Protein AF-A0A956JWV1-F1 (afdb_monomer_lite)

Structure (mmCIF, N/CA/C/O backbone):
data_AF-A0A956JWV1-F1
#
_entry.id   AF-A0A956JWV1-F1
#
loop_
_atom_site.group_PDB
_atom_site.id
_atom_site.type_symbol
_atom_site.label_atom_id
_atom_site.label_alt_id
_atom_site.label_comp_id
_atom_site.label_asym_id
_atom_site.label_entity_id
_atom_site.label_seq_id
_atom_site.pdbx_PDB_ins_code
_atom_site.Cartn_x
_atom_site.Cartn_y
_atom_site.Cartn_z
_atom_site.occupancy
_atom_site.B_iso_or_equiv
_atom_site.auth_seq_id
_atom_site.auth_comp_id
_atom_site.auth_asym_id
_atom_site.auth_atom_id
_atom_site.pdbx_PDB_model_num
ATOM 1 N N . MET A 1 1 ? -23.017 -71.460 6.692 1.00 49.50 1 MET A N 1
ATOM 2 C CA . MET A 1 1 ? -22.064 -71.064 5.631 1.00 49.50 1 MET A CA 1
ATOM 3 C C . MET A 1 1 ? -22.611 -69.821 4.950 1.00 49.50 1 MET A C 1
ATOM 5 O O . MET A 1 1 ? -23.823 -69.718 4.833 1.00 49.50 1 MET A O 1
ATOM 9 N N . SER A 1 2 ? -21.701 -68.943 4.527 1.00 47.47 2 SER A N 1
ATOM 10 C CA . SER A 1 2 ? -21.884 -67.681 3.790 1.00 47.47 2 SER A CA 1
ATOM 11 C C . SER A 1 2 ? -22.082 -66.393 4.595 1.00 47.47 2 SER A C 1
ATOM 13 O O . SER A 1 2 ? -23.167 -66.062 5.060 1.00 47.47 2 SER A O 1
ATOM 15 N N . LEU A 1 3 ? -20.947 -65.684 4.675 1.00 46.34 3 LEU A N 1
ATOM 16 C CA . LEU A 1 3 ? -20.761 -64.236 4.757 1.00 46.34 3 LEU A CA 1
ATOM 17 C C . LEU A 1 3 ? -21.728 -63.469 3.843 1.00 46.34 3 LEU A C 1
ATOM 19 O O . LEU A 1 3 ? -21.955 -63.934 2.733 1.00 46.34 3 LEU A O 1
ATOM 23 N N . VAL A 1 4 ? -22.101 -62.244 4.235 1.00 47.75 4 VAL A N 1
ATOM 24 C CA . VAL A 1 4 ? -21.643 -61.005 3.566 1.00 47.75 4 VAL A CA 1
ATOM 25 C C . VAL A 1 4 ? -21.623 -59.880 4.611 1.00 47.75 4 VAL A C 1
ATOM 27 O O . VAL A 1 4 ? -22.661 -59.483 5.128 1.00 47.75 4 VAL A O 1
ATOM 30 N N . VAL A 1 5 ? -20.428 -59.380 4.928 1.00 49.34 5 VAL A N 1
ATOM 31 C CA . VAL A 1 5 ? -20.225 -58.078 5.576 1.00 49.34 5 VAL A CA 1
ATOM 32 C C . VAL A 1 5 ? -20.098 -57.072 4.439 1.00 49.34 5 VAL A C 1
ATOM 34 O O . VAL A 1 5 ? -19.144 -57.149 3.669 1.00 49.34 5 VAL A O 1
ATOM 37 N N . THR A 1 6 ? -21.057 -56.161 4.297 1.00 57.84 6 THR A N 1
ATOM 38 C CA . THR A 1 6 ? -20.933 -55.036 3.364 1.00 57.84 6 THR A CA 1
ATOM 39 C C . THR A 1 6 ? -20.538 -53.805 4.164 1.00 57.84 6 THR A C 1
ATOM 41 O O . THR A 1 6 ? -21.380 -53.107 4.720 1.00 57.84 6 THR A O 1
ATOM 44 N N . SER A 1 7 ? -19.233 -53.568 4.250 1.00 51.59 7 SER A N 1
ATOM 45 C CA . SER A 1 7 ? -18.680 -52.297 4.705 1.00 51.59 7 SER A CA 1
ATOM 46 C C . SER A 1 7 ? -18.981 -51.232 3.650 1.00 51.59 7 SER A C 1
ATOM 48 O O . SER A 1 7 ? -18.435 -51.290 2.549 1.00 51.59 7 SER A O 1
ATOM 50 N N . LEU A 1 8 ? -19.832 -50.255 3.970 1.00 50.28 8 LEU A N 1
ATOM 51 C CA . LEU A 1 8 ? -19.838 -48.990 3.240 1.00 50.28 8 LEU A CA 1
ATOM 52 C C . LEU A 1 8 ? -18.617 -48.189 3.703 1.00 50.28 8 LEU A C 1
ATOM 54 O O . LEU A 1 8 ? -18.596 -47.672 4.819 1.00 50.28 8 LEU A O 1
ATOM 58 N N . LEU A 1 9 ? -17.597 -48.093 2.848 1.00 47.12 9 LEU A N 1
ATOM 59 C CA . LEU A 1 9 ? -16.621 -47.016 2.953 1.00 47.12 9 LEU A CA 1
ATOM 60 C C . LEU A 1 9 ? -17.336 -45.707 2.606 1.00 47.12 9 LEU A C 1
ATOM 62 O O . LEU A 1 9 ? -17.735 -45.498 1.462 1.00 47.12 9 LEU A O 1
ATOM 66 N N . ALA A 1 10 ? -17.483 -44.825 3.591 1.00 48.03 10 ALA A N 1
ATOM 67 C CA . ALA A 1 10 ? -17.684 -43.413 3.323 1.00 48.03 10 ALA A CA 1
ATOM 68 C C . ALA A 1 10 ? -16.367 -42.862 2.760 1.00 48.03 10 ALA A C 1
ATOM 70 O O . ALA A 1 10 ? -15.342 -42.861 3.442 1.00 48.03 10 ALA A O 1
ATOM 71 N N . ALA A 1 11 ? -16.385 -42.438 1.498 1.00 46.47 11 ALA A N 1
ATOM 72 C CA . ALA A 1 11 ? -15.312 -41.647 0.925 1.00 46.47 11 ALA A CA 1
ATOM 73 C C . ALA A 1 11 ? -15.354 -40.261 1.583 1.00 46.47 11 ALA A C 1
ATOM 75 O O . ALA A 1 11 ? -16.223 -39.448 1.275 1.00 46.47 11 ALA A O 1
ATOM 76 N N . ALA A 1 12 ? -14.443 -40.010 2.522 1.00 48.22 12 ALA A N 1
ATOM 77 C CA . ALA A 1 12 ? -14.141 -38.654 2.947 1.00 48.22 12 ALA A CA 1
ATOM 78 C C . ALA A 1 12 ? -13.470 -37.949 1.762 1.00 48.22 12 ALA A C 1
ATOM 80 O O . ALA A 1 12 ? -12.376 -38.328 1.343 1.00 48.22 12 ALA A O 1
ATOM 81 N N . ALA A 1 13 ? -14.160 -36.966 1.188 1.00 47.97 13 ALA A N 1
ATOM 82 C CA . ALA A 1 13 ? -13.550 -36.028 0.266 1.00 47.97 13 ALA A CA 1
ATOM 83 C C . ALA A 1 13 ? -12.486 -35.242 1.043 1.00 47.97 13 ALA A C 1
ATOM 85 O O . ALA A 1 13 ? -12.805 -34.490 1.961 1.00 47.97 13 ALA A O 1
ATOM 86 N N . ALA A 1 14 ? -11.220 -35.462 0.700 1.00 45.56 14 ALA A N 1
ATOM 87 C CA . ALA A 1 14 ? -10.133 -34.595 1.111 1.00 45.56 14 ALA A CA 1
ATOM 88 C C . ALA A 1 14 ? -10.265 -33.284 0.322 1.00 45.56 14 ALA A C 1
ATOM 90 O O . ALA A 1 14 ? -9.860 -33.214 -0.837 1.00 45.56 14 ALA A O 1
ATOM 91 N N . ALA A 1 15 ? -10.880 -32.270 0.931 1.00 51.50 15 ALA A N 1
ATOM 92 C CA . ALA A 1 15 ? -10.624 -30.892 0.538 1.00 51.50 15 ALA A CA 1
ATOM 93 C C . ALA A 1 15 ? -9.214 -30.538 1.034 1.00 51.50 15 ALA A C 1
ATOM 95 O O . ALA A 1 15 ? -8.855 -30.877 2.164 1.00 51.50 15 ALA A O 1
ATOM 96 N N . GLY A 1 16 ? -8.406 -29.969 0.136 1.00 40.12 16 GLY A N 1
ATOM 97 C CA . GLY A 1 16 ? -7.006 -29.621 0.359 1.00 40.12 16 GLY A CA 1
ATOM 98 C C . GLY A 1 16 ? -6.809 -28.854 1.661 1.00 40.12 16 GLY A C 1
ATOM 99 O O . GLY A 1 16 ? -7.633 -28.026 2.036 1.00 40.12 16 GLY A O 1
ATOM 100 N N . GLY A 1 17 ? -5.739 -29.195 2.375 1.00 36.56 17 GLY A N 1
ATOM 101 C CA . GLY A 1 17 ? -5.436 -28.593 3.662 1.00 36.56 17 GLY A CA 1
ATOM 102 C C . GLY A 1 17 ? -5.229 -27.089 3.533 1.00 36.56 17 GLY A C 1
ATOM 103 O O . GLY A 1 17 ? -4.257 -26.668 2.913 1.00 36.56 17 GLY A O 1
ATOM 104 N N . CYS A 1 18 ? -6.105 -26.312 4.172 1.00 43.44 18 CYS A N 1
ATOM 105 C CA . CYS A 1 18 ? -5.742 -25.006 4.711 1.00 43.44 18 CYS A CA 1
ATOM 106 C C . CYS A 1 18 ? -4.505 -25.201 5.590 1.00 43.44 18 CYS A C 1
ATOM 108 O O . CYS A 1 18 ? -4.504 -26.059 6.485 1.00 43.44 18 CYS A O 1
ATOM 110 N N . GLY A 1 19 ? -3.451 -24.430 5.329 1.00 42.69 19 GLY A N 1
ATOM 111 C CA . GLY A 1 19 ? -2.386 -24.258 6.302 1.00 42.69 19 GLY A CA 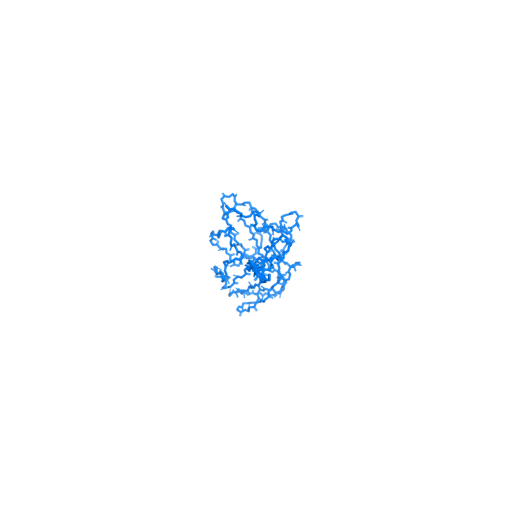1
ATOM 112 C C . GLY A 1 19 ? -3.020 -23.822 7.619 1.00 42.69 19 GLY A C 1
ATOM 113 O O . GLY A 1 19 ? -3.893 -22.971 7.647 1.00 42.69 19 GLY A O 1
ATOM 114 N N . THR A 1 20 ? -2.639 -24.439 8.730 1.00 47.28 20 THR A N 1
ATOM 115 C CA . THR A 1 20 ? -3.180 -24.103 10.058 1.00 47.28 20 THR A CA 1
ATOM 116 C C . THR A 1 20 ? -2.548 -22.827 10.633 1.00 47.28 20 THR A C 1
ATOM 118 O O . THR A 1 20 ? -2.445 -22.688 11.853 1.00 47.28 20 THR A O 1
ATOM 121 N N . GLY A 1 21 ? -2.018 -21.962 9.766 1.00 54.41 21 GLY A N 1
ATOM 122 C CA . GLY A 1 21 ? -1.561 -20.627 10.119 1.00 54.41 21 GLY A CA 1
ATOM 123 C C . GLY A 1 21 ? -2.749 -19.671 10.048 1.00 54.41 21 GLY A C 1
ATOM 124 O O . GLY A 1 21 ? -3.681 -19.940 9.301 1.00 54.41 21 GLY A O 1
ATOM 125 N N . PRO A 1 22 ? -2.775 -18.616 10.866 1.00 61.28 22 PRO A N 1
ATOM 126 C CA . PRO A 1 22 ? -3.772 -17.575 10.692 1.00 61.28 22 PRO A CA 1
ATOM 127 C C . PRO A 1 22 ? -3.473 -16.832 9.382 1.00 61.28 22 PRO A C 1
ATOM 129 O O . PRO A 1 22 ? -2.311 -16.494 9.151 1.00 61.28 22 PRO A O 1
ATOM 132 N N . ASP A 1 23 ? -4.502 -16.623 8.564 1.00 74.81 23 ASP A N 1
ATOM 133 C CA . ASP A 1 23 ? -4.435 -15.962 7.259 1.00 74.81 23 ASP A CA 1
ATOM 134 C C . ASP A 1 23 ? -3.754 -14.586 7.380 1.00 74.81 23 ASP A C 1
ATOM 136 O O . ASP A 1 23 ? -3.940 -13.871 8.372 1.00 74.81 23 ASP A O 1
ATOM 140 N N . ARG A 1 24 ? -2.905 -14.202 6.423 1.00 82.31 24 ARG A N 1
ATOM 141 C CA . ARG A 1 24 ? -2.167 -12.923 6.471 1.00 82.31 24 ARG A CA 1
ATOM 142 C C . ARG A 1 24 ? -2.239 -12.160 5.161 1.00 82.31 24 ARG A C 1
ATOM 144 O O . ARG A 1 24 ? -2.015 -12.738 4.105 1.00 82.31 24 ARG A O 1
ATOM 151 N N . LEU A 1 25 ? -2.485 -10.852 5.260 1.00 90.31 25 LEU A N 1
ATOM 152 C CA . LEU A 1 25 ? -2.513 -9.948 4.114 1.00 90.31 25 LEU A CA 1
ATOM 153 C C . LEU A 1 25 ? -1.094 -9.521 3.707 1.00 90.31 25 LEU A C 1
ATOM 155 O O . LEU A 1 25 ? -0.310 -9.056 4.544 1.00 90.31 25 LEU A O 1
ATOM 159 N N . TRP A 1 26 ? -0.792 -9.618 2.415 1.00 91.62 26 TRP A N 1
ATOM 160 C CA . TRP A 1 26 ? 0.471 -9.160 1.831 1.00 91.62 26 TRP A CA 1
ATOM 161 C C . TRP A 1 26 ? 0.303 -8.552 0.436 1.00 91.62 26 TRP A C 1
ATOM 163 O O . TRP A 1 26 ? -0.718 -8.736 -0.228 1.00 91.62 26 TRP A O 1
ATOM 173 N N . VAL A 1 27 ? 1.333 -7.838 0.002 1.00 93.19 27 VAL A N 1
ATOM 174 C CA . VAL A 1 27 ? 1.522 -7.291 -1.337 1.00 93.19 27 VAL A CA 1
ATOM 175 C C . VAL A 1 27 ? 2.358 -8.286 -2.133 1.00 93.19 27 VAL A C 1
ATOM 177 O O . VAL A 1 27 ? 3.452 -8.662 -1.716 1.00 93.19 27 VAL A O 1
ATOM 180 N N . THR A 1 28 ? 1.838 -8.700 -3.282 1.00 92.88 28 THR A N 1
ATOM 181 C CA . THR A 1 28 ? 2.456 -9.698 -4.170 1.00 92.88 28 THR A CA 1
ATOM 182 C C . THR A 1 28 ? 2.925 -9.114 -5.497 1.00 92.88 28 THR A C 1
ATOM 184 O O . THR A 1 28 ? 3.777 -9.700 -6.161 1.00 92.88 28 THR A O 1
ATOM 187 N N . GLY A 1 29 ? 2.447 -7.924 -5.866 1.00 93.44 29 GLY A N 1
ATOM 188 C CA . GLY A 1 29 ? 3.005 -7.199 -6.996 1.00 93.44 29 GLY A CA 1
ATOM 189 C C . GLY A 1 29 ? 2.554 -5.750 -7.084 1.00 93.44 29 GLY A C 1
ATOM 190 O O . GLY A 1 29 ? 1.461 -5.402 -6.634 1.00 93.44 29 GLY A O 1
ATOM 191 N N . LEU A 1 30 ? 3.405 -4.927 -7.692 1.00 94.56 30 LEU A N 1
ATOM 192 C CA . LEU A 1 30 ? 3.193 -3.496 -7.897 1.00 94.56 30 LEU A CA 1
ATOM 193 C C . LEU A 1 30 ? 3.737 -3.076 -9.270 1.00 94.56 30 LEU A C 1
ATOM 195 O O . LEU A 1 30 ? 4.783 -3.555 -9.708 1.00 94.56 30 LEU A O 1
ATOM 199 N N . GLU A 1 31 ? 3.026 -2.178 -9.940 1.00 94.44 31 GLU A N 1
ATOM 200 C CA . GLU A 1 31 ? 3.508 -1.425 -11.098 1.00 94.44 31 GLU A CA 1
ATOM 201 C C . GLU A 1 31 ? 2.919 -0.016 -11.022 1.00 94.44 31 GLU A C 1
ATOM 203 O O . GLU A 1 31 ? 1.698 0.158 -10.916 1.00 94.44 31 GLU A O 1
ATOM 208 N N . VAL A 1 32 ? 3.797 0.980 -11.082 1.00 92.56 32 VAL A N 1
ATOM 209 C CA . VAL A 1 32 ? 3.451 2.403 -11.115 1.00 92.56 32 VAL A CA 1
ATOM 210 C C . VAL A 1 32 ? 3.849 2.997 -12.465 1.00 92.56 32 VAL A C 1
ATOM 212 O O . VAL A 1 32 ? 4.709 2.452 -13.154 1.00 92.56 32 VAL A O 1
ATOM 215 N N . THR A 1 33 ? 3.224 4.092 -12.884 1.00 92.12 33 THR A N 1
ATOM 216 C CA . THR A 1 33 ? 3.501 4.777 -14.156 1.00 92.12 33 THR A CA 1
ATOM 217 C C . THR A 1 33 ? 3.645 6.279 -13.939 1.00 92.12 33 THR A C 1
ATOM 219 O O . THR A 1 33 ? 3.084 6.824 -13.000 1.00 92.12 33 THR A O 1
ATOM 222 N N . ASN A 1 34 ? 4.341 6.970 -14.842 1.00 88.38 34 ASN A N 1
ATOM 223 C CA . ASN A 1 34 ? 4.591 8.417 -14.788 1.00 88.38 34 ASN A CA 1
ATOM 224 C C . ASN A 1 34 ? 5.352 8.907 -13.543 1.00 88.38 34 ASN A C 1
ATOM 226 O O . ASN A 1 34 ? 5.391 10.116 -13.310 1.00 88.38 34 ASN A O 1
ATOM 230 N N . GLU A 1 35 ? 6.007 8.007 -12.816 1.00 82.94 35 GLU A N 1
ATOM 231 C CA . GLU A 1 35 ? 6.895 8.357 -11.710 1.00 82.94 35 GLU A CA 1
ATOM 232 C C . GLU A 1 35 ? 8.287 8.734 -12.244 1.00 82.94 35 GLU A C 1
ATOM 234 O O . GLU A 1 35 ? 8.855 8.063 -13.116 1.00 82.94 35 GLU A O 1
ATOM 239 N N . ILE A 1 36 ? 8.812 9.875 -11.787 1.00 69.12 36 ILE A N 1
ATOM 240 C CA . ILE A 1 36 ? 10.122 10.405 -12.190 1.00 69.12 36 ILE A CA 1
ATOM 241 C C . ILE A 1 36 ? 11.004 10.458 -10.952 1.00 69.12 36 ILE A C 1
ATOM 243 O O . ILE A 1 36 ? 11.122 11.501 -10.310 1.00 69.12 36 ILE A O 1
ATOM 247 N N . ASP A 1 37 ? 11.663 9.344 -10.670 1.00 66.25 37 ASP A N 1
ATOM 248 C CA . ASP A 1 37 ? 12.591 9.274 -9.554 1.00 66.25 37 ASP A CA 1
ATOM 249 C C . ASP A 1 37 ? 13.957 9.908 -9.916 1.00 66.25 37 ASP A C 1
ATOM 251 O O . ASP A 1 37 ? 14.486 9.792 -11.034 1.00 66.25 37 ASP A O 1
ATOM 255 N N . PHE A 1 38 ? 14.531 10.627 -8.952 1.00 59.59 38 PHE A N 1
ATOM 256 C CA . PHE A 1 38 ? 15.889 11.177 -8.997 1.00 59.59 38 PHE A CA 1
ATOM 257 C C . PHE A 1 38 ? 16.857 10.419 -8.065 1.00 59.59 38 PHE A C 1
ATOM 259 O O . PHE A 1 38 ? 17.983 10.894 -7.852 1.00 59.59 38 PHE A O 1
ATOM 266 N N . GLY A 1 39 ? 16.459 9.266 -7.520 1.00 63.56 39 GLY A N 1
ATOM 267 C CA . GLY A 1 39 ? 17.153 8.575 -6.445 1.00 63.56 39 GLY A CA 1
ATOM 268 C C . GLY A 1 39 ? 16.819 7.087 -6.305 1.00 63.56 39 GLY A C 1
ATOM 269 O O . GLY A 1 39 ? 17.148 6.295 -7.179 1.00 63.56 39 GLY A O 1
ATOM 270 N N . ALA A 1 40 ? 16.437 6.723 -5.090 1.00 61.47 40 ALA A N 1
ATOM 271 C CA . ALA A 1 40 ? 16.178 5.379 -4.592 1.00 61.47 40 ALA A CA 1
ATOM 272 C C . ALA A 1 40 ? 15.239 5.610 -3.409 1.00 61.47 40 ALA A C 1
ATOM 274 O O . ALA A 1 40 ? 15.700 5.703 -2.262 1.00 61.47 40 ALA A O 1
ATOM 275 N N . LEU A 1 41 ? 13.986 5.936 -3.720 1.00 70.75 41 LEU A N 1
ATOM 276 C CA . LEU A 1 41 ? 12.976 6.221 -2.714 1.00 70.75 41 LEU A CA 1
ATOM 277 C C . LEU A 1 41 ? 12.240 4.920 -2.367 1.00 70.75 41 LEU A C 1
ATOM 279 O O . LEU A 1 41 ? 12.230 3.938 -3.118 1.00 70.75 41 LEU A O 1
ATOM 283 N N . ASP A 1 42 ? 11.750 4.856 -1.133 1.00 84.94 42 ASP A N 1
ATOM 284 C CA . ASP A 1 42 ? 11.058 3.677 -0.633 1.00 84.94 42 ASP A CA 1
ATOM 285 C C . ASP A 1 42 ? 9.568 3.856 -0.974 1.00 84.94 42 ASP A C 1
ATOM 287 O O . ASP A 1 42 ? 8.965 4.869 -0.620 1.00 84.94 42 ASP A O 1
ATOM 291 N N . VAL A 1 43 ? 8.967 2.890 -1.677 1.00 92.25 43 VAL A N 1
ATOM 292 C CA . VAL A 1 43 ? 7.513 2.898 -1.871 1.00 92.25 43 VAL A CA 1
ATOM 293 C C . VAL A 1 43 ? 6.853 2.262 -0.664 1.00 92.25 43 VAL A C 1
ATOM 295 O O . VAL A 1 43 ? 7.269 1.206 -0.182 1.00 92.25 43 VAL A O 1
ATOM 298 N N . GLU A 1 44 ? 5.782 2.880 -0.192 1.00 94.62 44 GLU A N 1
ATOM 299 C CA . GLU A 1 44 ? 4.952 2.337 0.867 1.00 94.62 44 GLU A CA 1
ATOM 300 C C . GLU A 1 44 ? 3.487 2.279 0.432 1.00 94.62 44 GLU A C 1
ATOM 302 O O . GLU A 1 44 ? 2.998 3.068 -0.376 1.00 94.62 44 GLU A O 1
ATOM 307 N N . ILE A 1 45 ? 2.769 1.287 0.948 1.00 95.62 45 ILE A N 1
ATOM 308 C CA . ILE A 1 45 ? 1.347 1.078 0.695 1.00 95.62 45 ILE A CA 1
ATOM 309 C C . ILE A 1 45 ? 0.642 1.162 2.035 1.00 95.62 45 ILE A C 1
ATOM 311 O O . ILE A 1 45 ? 0.745 0.244 2.847 1.00 95.62 45 ILE A O 1
ATOM 315 N N . HIS A 1 46 ? -0.079 2.251 2.260 1.00 96.81 46 HIS A N 1
ATOM 316 C CA . HIS A 1 46 ? -0.807 2.531 3.490 1.00 96.81 46 HIS A CA 1
ATOM 317 C C . HIS A 1 46 ? -2.273 2.167 3.331 1.00 96.81 46 HIS A C 1
ATOM 319 O O . HIS A 1 46 ? -2.854 2.315 2.260 1.00 96.81 46 HIS A O 1
ATOM 325 N N . MET A 1 47 ? -2.868 1.697 4.416 1.00 96.88 47 MET A N 1
ATOM 326 C CA . MET A 1 47 ? -4.257 1.286 4.489 1.00 96.88 47 MET A CA 1
ATOM 327 C C . MET A 1 47 ? -4.992 2.141 5.512 1.00 96.88 47 MET A C 1
ATOM 329 O O . MET A 1 47 ? -4.546 2.276 6.656 1.00 96.88 47 MET A O 1
ATOM 333 N N . PHE A 1 48 ? -6.147 2.657 5.112 1.00 97.94 48 PHE A N 1
ATOM 334 C CA . PHE A 1 48 ? -7.022 3.464 5.951 1.00 97.94 48 PHE A CA 1
ATO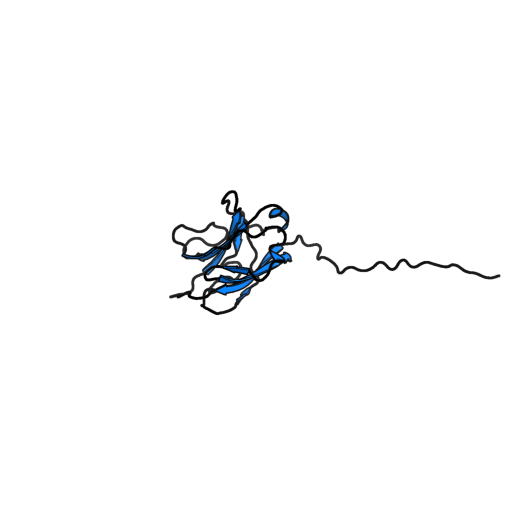M 335 C C . PHE A 1 48 ? -8.440 2.912 5.946 1.00 97.94 48 PHE A C 1
ATOM 337 O O . PHE A 1 48 ? -8.906 2.413 4.927 1.00 97.94 48 PHE A O 1
ATOM 344 N N . ASP A 1 49 ? -9.140 3.028 7.067 1.00 97.75 49 ASP A N 1
ATOM 345 C CA . ASP A 1 49 ? -10.588 2.831 7.128 1.00 97.75 49 ASP A CA 1
ATOM 346 C C . ASP A 1 49 ? -11.281 4.026 6.449 1.00 97.75 49 ASP A C 1
ATOM 348 O O . ASP A 1 49 ? -11.048 5.182 6.815 1.00 97.75 49 ASP A O 1
ATOM 352 N N . VAL A 1 50 ? -12.122 3.757 5.449 1.00 97.75 50 VAL A N 1
ATOM 353 C CA . VAL A 1 50 ? -12.770 4.789 4.617 1.00 97.75 50 VAL A CA 1
ATOM 354 C C . VAL A 1 50 ? -13.733 5.666 5.422 1.00 97.75 50 VAL A C 1
ATOM 356 O O . VAL A 1 50 ? -13.865 6.861 5.147 1.00 97.75 50 VAL A O 1
ATOM 359 N N . ASP A 1 51 ? -14.419 5.093 6.410 1.00 97.06 51 ASP A N 1
ATOM 360 C CA . ASP A 1 51 ? -15.469 5.783 7.161 1.00 97.06 51 ASP A CA 1
ATOM 361 C C . ASP A 1 51 ? -14.892 6.701 8.246 1.00 97.06 51 ASP A C 1
ATOM 363 O O . ASP A 1 51 ? -15.444 7.768 8.543 1.00 97.06 51 ASP A O 1
ATOM 367 N N . THR A 1 52 ? -13.792 6.279 8.864 1.00 97.12 52 THR A N 1
ATOM 368 C CA . THR A 1 52 ? -13.179 6.959 10.013 1.00 97.12 52 THR A CA 1
ATOM 369 C C . THR A 1 52 ? -11.912 7.730 9.655 1.00 97.12 52 THR A C 1
ATOM 371 O O . THR A 1 52 ? -11.548 8.657 10.386 1.00 97.12 52 THR A O 1
ATOM 374 N N . GLY A 1 53 ? -11.246 7.372 8.555 1.00 96.12 53 GLY A N 1
ATOM 375 C CA . GLY A 1 53 ? -9.903 7.840 8.215 1.00 96.12 53 GLY A CA 1
ATOM 376 C C . GLY A 1 53 ? -8.814 7.276 9.135 1.00 96.12 53 GLY A C 1
ATOM 377 O O . GLY A 1 53 ? -7.717 7.832 9.190 1.00 96.12 53 GLY A O 1
ATOM 378 N N . GLU A 1 54 ? -9.109 6.230 9.916 1.00 96.94 54 GLU A N 1
ATOM 379 C CA . GLU A 1 54 ? -8.132 5.602 10.804 1.00 96.94 54 GLU A CA 1
ATOM 380 C C . GLU A 1 54 ? -7.053 4.882 9.992 1.00 96.94 54 GLU A C 1
ATOM 382 O O . GLU A 1 54 ? -7.355 4.100 9.096 1.00 96.94 54 GLU A O 1
ATOM 387 N N . PHE A 1 55 ? -5.785 5.123 10.332 1.00 96.56 55 PHE A N 1
ATOM 388 C CA . PHE A 1 55 ? -4.659 4.387 9.768 1.00 96.56 55 PHE A CA 1
ATOM 389 C C . PHE A 1 55 ? -4.624 2.959 10.324 1.00 96.56 55 PHE A C 1
ATOM 391 O O . PHE A 1 55 ? -4.392 2.750 11.518 1.00 96.56 55 PHE A O 1
ATOM 398 N N . LEU A 1 56 ? -4.832 1.980 9.446 1.00 96.69 56 LEU A N 1
ATOM 399 C CA . LEU A 1 56 ? -4.906 0.558 9.789 1.00 96.69 56 LEU A CA 1
ATOM 400 C C . LEU A 1 56 ? -3.543 -0.135 9.712 1.00 96.69 56 LEU A C 1
ATOM 402 O O . LEU A 1 56 ? -3.319 -1.138 10.396 1.00 96.69 56 LEU A O 1
ATOM 406 N N . GLY A 1 57 ? -2.626 0.402 8.908 1.00 95.94 57 GLY A N 1
ATOM 407 C CA . GLY A 1 57 ? -1.276 -0.122 8.753 1.00 95.94 57 GLY A CA 1
ATOM 408 C C . GLY A 1 57 ? -0.700 0.092 7.360 1.00 95.94 57 GLY A C 1
ATOM 409 O O . GLY A 1 57 ? -1.333 0.710 6.509 1.00 95.94 57 GLY A O 1
ATOM 410 N N . CYS A 1 58 ? 0.496 -0.430 7.116 1.00 96.12 58 CYS A N 1
ATOM 411 C CA . CYS A 1 58 ? 1.176 -0.290 5.829 1.00 96.12 58 CYS A CA 1
ATOM 412 C C . CYS A 1 58 ? 2.062 -1.488 5.486 1.00 96.12 58 CYS A C 1
ATOM 414 O O . CYS A 1 58 ? 2.325 -2.350 6.327 1.00 96.12 58 CYS A O 1
ATOM 416 N N . SER A 1 59 ? 2.539 -1.521 4.249 1.00 95.44 59 SER A N 1
ATOM 417 C CA . SER A 1 59 ? 3.704 -2.292 3.818 1.00 95.44 59 SER A CA 1
ATOM 418 C C . SER A 1 59 ? 4.724 -1.322 3.227 1.00 95.44 59 SER A C 1
ATOM 420 O O . SER A 1 59 ? 4.319 -0.388 2.549 1.00 95.44 59 SER A O 1
ATOM 422 N N . GLY A 1 60 ? 6.018 -1.513 3.478 1.00 93.88 60 GLY A N 1
ATOM 423 C CA . GLY A 1 60 ? 7.045 -0.543 3.077 1.00 93.88 60 GLY A CA 1
ATOM 424 C C . GLY A 1 60 ? 8.429 -1.165 2.931 1.00 93.88 60 GLY A C 1
ATOM 425 O O . GLY A 1 60 ? 8.566 -2.371 2.707 1.00 93.88 60 GLY A O 1
ATOM 426 N N . ALA A 1 61 ? 9.485 -0.372 3.109 1.00 90.06 61 ALA A N 1
ATOM 427 C CA . ALA A 1 61 ? 10.862 -0.785 2.809 1.00 90.06 61 ALA A CA 1
ATOM 428 C C . ALA A 1 61 ? 11.314 -2.081 3.511 1.00 90.06 61 ALA A C 1
ATOM 430 O O . ALA A 1 61 ? 12.011 -2.919 2.931 1.00 90.06 61 ALA A O 1
ATOM 431 N N . SER A 1 62 ? 10.908 -2.271 4.774 1.00 89.31 62 SER A N 1
ATOM 432 C CA . SER A 1 62 ? 11.246 -3.475 5.557 1.00 89.31 62 SER A CA 1
ATOM 433 C C . SER A 1 62 ? 10.599 -4.763 5.031 1.00 89.31 62 SER A C 1
ATOM 435 O O . SER A 1 62 ? 11.020 -5.860 5.401 1.00 89.31 62 SER A O 1
ATOM 437 N N . GLU A 1 63 ? 9.626 -4.615 4.138 1.00 91.62 63 GLU A N 1
ATOM 438 C CA . GLU A 1 63 ? 8.821 -5.660 3.514 1.00 91.62 63 GLU A CA 1
ATOM 439 C C . GLU A 1 63 ? 9.142 -5.790 2.008 1.00 91.62 63 GLU A C 1
ATOM 441 O O . GLU A 1 63 ? 8.419 -6.436 1.259 1.00 91.62 63 GLU A O 1
ATOM 446 N N . GLY A 1 64 ? 10.267 -5.213 1.561 1.00 88.56 64 GLY A N 1
ATOM 447 C CA . GLY A 1 64 ? 10.785 -5.392 0.202 1.00 88.56 64 GLY A CA 1
ATOM 448 C C . GLY A 1 64 ? 10.316 -4.355 -0.818 1.00 88.56 64 GLY A C 1
ATOM 449 O O . GLY A 1 64 ? 10.561 -4.559 -2.002 1.00 88.56 64 GLY A O 1
ATOM 450 N N . LEU A 1 65 ? 9.694 -3.255 -0.380 1.00 90.69 65 LEU A N 1
ATOM 451 C CA . LEU A 1 65 ? 9.241 -2.170 -1.263 1.00 90.69 65 LEU A CA 1
ATOM 452 C C . LEU A 1 65 ? 10.275 -1.036 -1.444 1.00 90.69 65 LEU A C 1
ATOM 454 O O . LEU A 1 65 ? 9.968 0.042 -1.942 1.00 90.69 65 LEU A O 1
ATOM 458 N N . ARG A 1 66 ? 11.531 -1.288 -1.069 1.00 89.12 66 ARG A N 1
ATOM 459 C CA . ARG A 1 66 ? 12.645 -0.379 -1.358 1.00 89.12 66 ARG A CA 1
ATOM 460 C C . ARG A 1 66 ? 13.011 -0.408 -2.839 1.00 89.12 66 ARG A C 1
ATOM 462 O O . ARG A 1 66 ? 13.184 -1.501 -3.379 1.00 89.12 66 ARG A O 1
ATOM 469 N N . ASP A 1 67 ? 13.234 0.760 -3.440 1.00 85.50 67 ASP A N 1
ATOM 470 C CA . ASP A 1 67 ? 13.616 0.915 -4.853 1.00 85.50 67 ASP A CA 1
ATOM 471 C C . ASP A 1 67 ? 12.533 0.370 -5.831 1.00 85.50 67 ASP A C 1
ATOM 473 O O . ASP A 1 67 ? 12.844 -0.189 -6.895 1.00 85.50 67 ASP A O 1
ATOM 477 N N . VAL A 1 68 ? 11.250 0.459 -5.439 1.00 85.50 68 VAL A N 1
ATOM 478 C CA . VAL A 1 68 ? 10.072 -0.078 -6.164 1.00 85.50 68 VAL A CA 1
ATOM 479 C C . VAL A 1 68 ? 9.207 1.054 -6.740 1.00 85.50 68 VAL A C 1
ATOM 481 O O . VAL A 1 68 ? 7.995 1.086 -6.570 1.00 85.50 68 VAL A O 1
ATOM 484 N N . ASP A 1 69 ? 9.833 1.991 -7.437 1.00 82.12 69 ASP A N 1
ATOM 485 C CA . ASP A 1 69 ? 9.240 3.242 -7.941 1.00 82.12 69 ASP A CA 1
ATOM 486 C C . ASP A 1 69 ? 9.479 3.465 -9.448 1.00 82.12 69 ASP A C 1
ATOM 488 O O . ASP A 1 69 ? 8.968 4.415 -10.045 1.00 82.12 69 ASP A O 1
ATOM 492 N N . ALA A 1 70 ? 10.230 2.580 -10.116 1.00 86.00 70 ALA A N 1
ATOM 493 C CA . ALA A 1 70 ? 10.541 2.759 -11.527 1.00 86.00 70 ALA A CA 1
ATOM 494 C C . ALA A 1 70 ? 9.274 2.672 -12.398 1.00 86.00 70 ALA A C 1
ATOM 496 O O . ALA A 1 70 ? 8.609 1.635 -12.466 1.00 86.00 70 ALA A O 1
ATOM 497 N N . SER A 1 71 ? 8.992 3.754 -13.132 1.00 90.31 71 SER A N 1
ATOM 498 C CA . SER A 1 71 ? 7.839 3.837 -14.035 1.00 90.31 71 SER A CA 1
ATOM 499 C C . SER A 1 71 ? 7.792 2.672 -15.025 1.00 90.31 71 SER A C 1
ATOM 501 O O . SER A 1 71 ? 8.777 2.360 -15.703 1.00 90.31 71 SER A O 1
ATOM 503 N N . ASP A 1 72 ? 6.604 2.083 -15.146 1.00 91.00 72 ASP A N 1
ATOM 504 C CA . ASP A 1 72 ? 6.248 0.988 -16.050 1.00 91.00 72 ASP A CA 1
ATOM 505 C C . ASP A 1 72 ? 7.091 -0.285 -15.834 1.00 91.00 72 ASP A C 1
ATOM 507 O O . ASP A 1 72 ? 7.258 -1.112 -16.740 1.00 91.00 72 ASP A O 1
ATOM 511 N N . VAL A 1 73 ? 7.643 -0.444 -14.626 1.00 91.50 73 VAL A N 1
ATOM 512 C CA . VAL A 1 73 ? 8.308 -1.665 -14.177 1.00 91.50 73 VAL A CA 1
ATOM 513 C C . VAL A 1 73 ? 7.392 -2.407 -13.226 1.00 91.50 73 VAL A C 1
ATOM 515 O O . VAL A 1 73 ? 6.967 -1.902 -12.191 1.00 91.50 73 VAL A O 1
ATOM 518 N N . ARG A 1 74 ? 7.125 -3.660 -13.581 1.00 92.75 74 ARG A N 1
ATOM 519 C CA . ARG A 1 74 ? 6.410 -4.582 -12.720 1.00 92.75 74 ARG A CA 1
ATOM 520 C C . ARG A 1 74 ? 7.363 -5.250 -11.739 1.00 92.75 74 ARG A C 1
ATOM 522 O O . ARG A 1 74 ? 8.316 -5.914 -12.155 1.00 92.75 74 ARG A O 1
ATOM 529 N N . TYR A 1 75 ? 7.026 -5.160 -10.464 1.00 91.56 75 TYR A N 1
ATOM 530 C CA . TYR A 1 75 ? 7.722 -5.824 -9.377 1.00 91.56 75 TYR A CA 1
ATOM 531 C C . TYR A 1 75 ? 6.868 -6.958 -8.816 1.00 91.56 75 TYR A C 1
ATOM 533 O O . TYR A 1 75 ? 5.677 -6.777 -8.563 1.00 91.56 75 TYR A O 1
ATOM 541 N N . ASP A 1 76 ? 7.492 -8.116 -8.610 1.00 92.69 76 ASP A N 1
ATOM 542 C CA . ASP A 1 76 ? 6.920 -9.219 -7.840 1.00 92.69 76 ASP A CA 1
ATOM 543 C C . ASP A 1 76 ? 7.419 -9.085 -6.396 1.00 92.69 76 ASP A C 1
ATOM 545 O O . ASP A 1 76 ? 8.628 -8.997 -6.154 1.00 92.69 76 ASP A O 1
ATOM 549 N N . LEU A 1 77 ? 6.489 -9.037 -5.449 1.00 92.00 77 LEU A N 1
ATOM 550 C CA . LEU A 1 77 ? 6.735 -8.651 -4.061 1.00 92.00 77 LEU A CA 1
ATOM 551 C C . LEU A 1 77 ? 6.313 -9.767 -3.094 1.00 92.00 77 LEU A C 1
ATOM 553 O O . LEU A 1 77 ? 5.587 -10.692 -3.453 1.00 92.00 77 LEU A O 1
ATOM 557 N N . ASP A 1 78 ? 6.802 -9.681 -1.862 1.00 90.06 78 ASP A N 1
ATOM 558 C CA . ASP A 1 78 ? 6.401 -10.535 -0.736 1.00 90.06 78 ASP A CA 1
ATOM 559 C C . ASP A 1 78 ? 6.412 -9.668 0.530 1.00 90.06 78 ASP A C 1
ATOM 561 O O . ASP A 1 78 ? 7.273 -9.807 1.405 1.00 90.06 78 ASP A O 1
ATOM 565 N N . GLY A 1 79 ? 5.517 -8.674 0.543 1.00 91.69 79 GLY A N 1
ATOM 566 C CA . GLY A 1 79 ? 5.505 -7.629 1.560 1.00 91.69 79 GLY A CA 1
ATOM 567 C C . GLY A 1 79 ? 4.300 -7.719 2.483 1.00 91.69 79 GLY A C 1
ATOM 568 O O . GLY A 1 79 ? 3.166 -7.534 2.049 1.00 91.69 79 GLY A O 1
ATOM 569 N N . TRP A 1 80 ? 4.507 -7.983 3.774 1.00 93.31 80 TRP A N 1
ATOM 570 C CA . TRP A 1 80 ? 3.391 -8.071 4.721 1.00 93.31 80 TRP A CA 1
ATOM 571 C C . TRP A 1 80 ? 2.826 -6.689 5.044 1.00 93.31 80 TRP A C 1
ATOM 573 O O . TRP A 1 80 ? 3.577 -5.722 5.169 1.00 93.31 80 TRP A O 1
ATOM 583 N N . PHE A 1 81 ? 1.518 -6.608 5.287 1.00 94.38 81 PHE A N 1
ATOM 584 C CA . PHE A 1 81 ? 0.959 -5.438 5.962 1.00 94.38 81 PHE A CA 1
ATOM 585 C C . PHE A 1 81 ? 1.206 -5.508 7.468 1.00 94.38 81 PHE A C 1
ATOM 587 O O . PHE A 1 81 ? 1.018 -6.553 8.103 1.00 94.38 81 PHE A O 1
ATOM 594 N N . ARG A 1 82 ? 1.586 -4.373 8.051 1.00 94.94 82 ARG A N 1
ATOM 595 C CA . ARG A 1 82 ? 1.871 -4.177 9.470 1.00 94.94 82 ARG A CA 1
ATOM 596 C C . ARG A 1 82 ? 0.909 -3.160 10.059 1.00 94.94 82 ARG A C 1
ATOM 598 O O . ARG A 1 82 ? 0.812 -2.046 9.567 1.00 94.94 82 ARG A O 1
ATOM 605 N N . THR A 1 83 ? 0.246 -3.537 11.146 1.00 95.81 83 THR A N 1
ATOM 606 C CA . THR A 1 83 ? -0.491 -2.612 12.017 1.00 95.81 83 THR A CA 1
ATOM 607 C C . THR A 1 83 ? 0.445 -1.525 12.568 1.00 95.81 83 THR A C 1
ATOM 609 O O . THR A 1 83 ? 1.655 -1.760 12.636 1.00 95.81 83 THR A O 1
ATOM 612 N N . PRO A 1 84 ? -0.075 -0.403 13.102 1.00 95.06 84 PRO A N 1
ATOM 613 C CA . PRO A 1 84 ? 0.743 0.607 13.788 1.00 95.06 84 PRO A CA 1
ATOM 614 C C . PRO A 1 84 ? 1.550 0.056 14.978 1.00 95.06 84 PRO A C 1
ATOM 616 O O . PRO A 1 84 ? 2.547 0.638 15.397 1.00 95.06 84 PRO A O 1
ATOM 619 N N . ALA A 1 85 ? 1.126 -1.081 15.544 1.00 94.31 85 ALA A N 1
ATOM 620 C CA . ALA A 1 85 ? 1.849 -1.785 16.602 1.00 94.31 85 ALA A CA 1
ATOM 621 C C . ALA A 1 85 ? 3.013 -2.658 16.077 1.00 94.31 85 ALA A C 1
ATOM 623 O O . ALA A 1 85 ? 3.806 -3.160 16.875 1.00 94.31 85 ALA A O 1
ATOM 624 N N . GLY A 1 86 ? 3.125 -2.845 14.758 1.00 92.81 86 GLY A N 1
ATOM 625 C CA . GLY A 1 86 ? 4.136 -3.669 14.086 1.00 92.81 86 GLY A CA 1
ATOM 626 C C . GLY A 1 86 ? 3.745 -5.140 13.890 1.00 92.81 86 GLY A C 1
ATOM 627 O O . GLY A 1 86 ? 4.491 -5.910 13.274 1.00 92.81 86 GLY A O 1
ATOM 628 N N . ASP A 1 87 ? 2.575 -5.556 14.376 1.00 93.69 87 ASP A N 1
ATOM 629 C CA . ASP A 1 87 ? 2.034 -6.892 14.120 1.00 93.69 87 ASP A CA 1
ATOM 630 C C . ASP A 1 87 ? 1.508 -6.999 12.687 1.00 93.69 87 ASP A C 1
ATOM 632 O O . ASP A 1 87 ? 1.071 -6.004 12.114 1.00 93.69 87 ASP A O 1
ATOM 636 N N . ARG A 1 88 ? 1.522 -8.202 12.103 1.00 92.69 88 ARG A N 1
ATOM 637 C CA . ARG A 1 88 ? 0.923 -8.419 10.777 1.00 92.69 88 ARG A CA 1
ATOM 638 C C . ARG A 1 88 ? -0.591 -8.241 10.830 1.00 92.69 88 ARG A C 1
ATOM 640 O O . ARG A 1 88 ? -1.211 -8.708 11.786 1.00 92.69 88 ARG A O 1
ATOM 647 N N . ILE A 1 89 ? -1.166 -7.641 9.792 1.00 91.56 89 ILE A N 1
ATOM 648 C CA . ILE A 1 89 ? -2.621 -7.518 9.671 1.00 91.56 89 ILE A CA 1
ATOM 649 C C . ILE A 1 89 ? -3.234 -8.897 9.404 1.00 91.56 89 ILE A C 1
ATOM 651 O O . ILE A 1 89 ? -2.803 -9.640 8.517 1.00 91.56 89 ILE A O 1
ATOM 655 N N . ASP A 1 90 ? -4.235 -9.226 10.214 1.00 90.12 90 ASP A N 1
ATOM 656 C CA . ASP A 1 90 ? -5.114 -10.370 10.017 1.00 90.12 90 ASP A CA 1
ATOM 657 C C . ASP A 1 90 ? -6.272 -9.938 9.098 1.00 90.12 90 ASP A C 1
ATOM 659 O O . ASP A 1 90 ? -6.950 -8.966 9.440 1.00 90.12 90 ASP A O 1
ATOM 663 N N . PRO A 1 91 ? -6.508 -10.589 7.946 1.00 88.25 91 PRO A N 1
ATOM 664 C CA . PRO A 1 91 ? -7.598 -10.231 7.039 1.00 88.25 91 PRO A CA 1
ATOM 665 C C . PRO A 1 91 ? -8.974 -10.235 7.715 1.00 88.25 91 PRO A C 1
ATOM 667 O O . PRO A 1 91 ? -9.813 -9.398 7.385 1.00 88.25 91 PRO A O 1
ATOM 670 N N . ASP A 1 92 ? -9.189 -11.100 8.714 1.00 88.88 92 ASP A N 1
ATOM 671 C CA . ASP A 1 92 ? -10.449 -11.148 9.467 1.00 88.88 92 ASP A CA 1
ATOM 672 C C . ASP A 1 92 ? -10.703 -9.849 10.252 1.00 88.88 92 ASP A C 1
ATOM 674 O O . ASP A 1 92 ? -11.851 -9.499 10.533 1.00 88.88 92 ASP A O 1
ATOM 678 N N . ALA A 1 93 ? -9.650 -9.100 10.597 1.00 89.69 93 ALA A N 1
ATOM 679 C CA . ALA A 1 93 ? -9.782 -7.806 11.263 1.00 89.69 93 ALA A CA 1
ATOM 680 C C . ALA A 1 93 ? -10.360 -6.718 10.340 1.00 89.69 93 ALA A C 1
ATOM 682 O O . ALA A 1 93 ? -10.814 -5.692 10.841 1.00 89.69 93 ALA A O 1
ATOM 683 N N . LEU A 1 94 ? -10.367 -6.949 9.023 1.00 91.81 94 LEU A N 1
ATOM 684 C CA . LEU A 1 94 ? -10.901 -6.032 8.014 1.00 91.81 94 LEU A CA 1
ATOM 685 C C . LEU A 1 94 ? -12.364 -6.342 7.646 1.00 91.81 94 LEU A C 1
ATOM 687 O O . LEU A 1 94 ? -12.949 -5.676 6.792 1.00 91.81 94 LEU A O 1
ATOM 691 N N . PHE A 1 95 ? -12.986 -7.352 8.264 1.00 92.12 95 PHE A N 1
ATOM 692 C CA . PHE A 1 95 ? -14.354 -7.746 7.930 1.00 92.12 95 PHE A CA 1
ATOM 693 C C . PHE A 1 95 ? -15.365 -6.648 8.268 1.00 92.12 95 PHE A C 1
ATOM 695 O O . PHE A 1 95 ? -15.497 -6.221 9.416 1.00 92.12 95 PHE A O 1
ATOM 702 N N . GLY A 1 96 ? -16.139 -6.247 7.256 1.00 93.12 96 GLY A N 1
ATOM 703 C CA . GLY A 1 96 ? -17.118 -5.168 7.373 1.00 93.12 96 GLY A CA 1
ATOM 704 C C . GLY A 1 96 ? -16.510 -3.764 7.386 1.00 93.12 96 GLY A C 1
ATOM 705 O O . GLY A 1 96 ? -17.239 -2.822 7.691 1.00 93.12 96 GLY A O 1
ATOM 706 N N . ILE A 1 97 ? -15.219 -3.635 7.068 1.00 94.44 97 ILE A N 1
ATOM 707 C CA . ILE A 1 97 ? -14.521 -2.362 6.883 1.00 94.44 97 ILE A CA 1
ATOM 708 C C . ILE A 1 97 ? -14.256 -2.184 5.388 1.00 94.44 97 ILE A C 1
ATOM 710 O O . ILE A 1 97 ? -13.706 -3.080 4.748 1.00 94.44 97 ILE A O 1
ATOM 714 N N . ASP A 1 98 ? -14.631 -1.032 4.838 1.00 96.12 98 ASP A N 1
ATOM 715 C CA . ASP A 1 98 ? -14.131 -0.598 3.535 1.00 96.12 98 ASP A CA 1
ATOM 716 C C . ASP A 1 98 ? -12.807 0.141 3.753 1.00 96.12 98 ASP A C 1
ATOM 718 O O . ASP A 1 98 ? -12.704 1.008 4.625 1.00 96.12 98 ASP A O 1
ATOM 722 N N . VAL A 1 99 ? -11.791 -0.210 2.970 1.00 95.81 99 VAL A N 1
ATOM 723 C CA . VAL A 1 99 ? -10.442 0.341 3.090 1.00 95.81 99 VAL A CA 1
ATOM 724 C C . VAL A 1 99 ? -10.058 1.180 1.880 1.00 95.81 99 VAL A C 1
ATOM 726 O O . VAL A 1 99 ? -10.454 0.901 0.749 1.00 95.81 99 VAL A O 1
ATOM 729 N N . GLU A 1 100 ? -9.252 2.200 2.130 1.00 96.81 100 GLU A N 1
ATOM 730 C CA . GLU A 1 100 ? -8.540 2.974 1.125 1.00 96.81 100 GLU A CA 1
ATOM 731 C C . GLU A 1 100 ? -7.060 2.604 1.205 1.00 96.81 100 GLU A C 1
ATOM 733 O O . GLU A 1 100 ? -6.437 2.672 2.265 1.00 96.81 100 GLU A O 1
ATOM 738 N N . LEU A 1 101 ? -6.503 2.190 0.075 1.00 96.19 101 LEU A N 1
ATOM 739 C CA . LEU A 1 101 ? -5.071 2.028 -0.125 1.00 96.19 101 LEU A CA 1
ATOM 740 C C . LEU A 1 101 ? -4.484 3.304 -0.723 1.00 96.19 101 LEU A C 1
ATOM 742 O O . LEU A 1 101 ? -4.985 3.788 -1.743 1.00 96.19 101 LEU A O 1
ATOM 746 N N . GLN A 1 102 ? -3.411 3.797 -0.117 1.00 96.44 102 GLN A N 1
ATOM 747 C CA . GLN A 1 102 ? -2.582 4.879 -0.638 1.00 96.44 102 GLN A CA 1
ATOM 748 C C . GLN A 1 102 ? -1.195 4.321 -0.935 1.00 96.44 102 GLN A C 1
ATOM 750 O O . GLN A 1 102 ? -0.567 3.748 -0.047 1.00 96.44 102 GLN A O 1
ATOM 755 N N . VAL A 1 103 ? -0.736 4.463 -2.174 1.00 94.94 103 VAL A N 1
ATOM 756 C CA . VAL A 1 103 ? 0.647 4.161 -2.554 1.00 94.94 103 VAL A CA 1
ATOM 757 C C . VAL A 1 103 ? 1.408 5.475 -2.542 1.00 94.94 103 VAL A C 1
ATOM 759 O O . VAL A 1 103 ? 0.982 6.432 -3.196 1.00 94.94 103 VAL A O 1
ATOM 762 N N . ILE A 1 104 ? 2.488 5.522 -1.776 1.00 92.88 104 ILE A N 1
ATOM 763 C CA . ILE A 1 104 ? 3.293 6.721 -1.567 1.00 92.88 104 ILE A CA 1
ATOM 764 C C . ILE A 1 104 ? 4.762 6.423 -1.834 1.00 92.88 104 ILE A C 1
ATOM 766 O O . ILE A 1 104 ? 5.222 5.298 -1.645 1.00 92.88 104 ILE A O 1
ATOM 770 N N . GLU A 1 105 ? 5.480 7.454 -2.231 1.00 89.38 105 GLU A N 1
ATOM 771 C CA . GLU A 1 105 ? 6.927 7.536 -2.164 1.00 89.38 105 GLU A CA 1
ATOM 772 C C . GLU A 1 105 ? 7.281 8.230 -0.832 1.00 89.38 105 GLU A C 1
ATOM 774 O O . GLU A 1 105 ? 6.908 9.386 -0.609 1.00 89.38 105 GLU A O 1
ATOM 779 N N . ASP A 1 106 ? 7.910 7.497 0.093 1.00 78.25 106 ASP A N 1
ATOM 780 C CA . ASP A 1 106 ? 8.229 7.965 1.453 1.00 78.25 106 ASP A CA 1
ATOM 781 C C . ASP A 1 106 ? 9.686 8.452 1.547 1.00 78.25 106 ASP A C 1
ATOM 783 O O . ASP A 1 106 ? 10.633 7.768 1.136 1.00 78.25 106 ASP A O 1
ATOM 787 N N . ASP A 1 107 ? 9.871 9.643 2.124 1.00 65.50 107 ASP A N 1
ATOM 788 C CA . ASP A 1 107 ? 11.169 10.286 2.337 1.00 65.50 107 ASP A CA 1
ATOM 789 C C . ASP A 1 107 ? 11.541 10.478 3.822 1.00 65.50 107 ASP A C 1
ATOM 791 O O . ASP A 1 107 ? 12.675 10.890 4.124 1.00 65.50 107 ASP A O 1
ATOM 795 N N . ALA A 1 108 ? 10.632 10.174 4.756 1.00 77.06 108 ALA A N 1
ATOM 796 C CA . ALA A 1 108 ? 10.717 10.648 6.134 1.00 77.06 108 ALA A CA 1
ATOM 797 C C . ALA A 1 108 ? 10.573 9.553 7.202 1.00 77.06 108 ALA A C 1
ATOM 799 O O . ALA A 1 108 ? 11.483 9.421 8.036 1.00 77.06 108 ALA A O 1
ATOM 800 N N . ASP A 1 109 ? 9.462 8.808 7.221 1.00 86.00 109 ASP A N 1
ATOM 801 C CA . ASP A 1 109 ? 9.066 7.964 8.358 1.00 86.00 109 ASP A CA 1
ATOM 802 C C . ASP A 1 109 ? 8.626 6.558 7.902 1.00 86.00 109 ASP A C 1
ATOM 804 O O . ASP A 1 109 ? 7.468 6.358 7.547 1.00 86.00 109 ASP A O 1
ATOM 808 N N . PRO A 1 110 ? 9.488 5.532 8.050 1.00 87.44 110 PRO A N 1
ATOM 809 C CA . PRO A 1 110 ? 9.208 4.219 7.489 1.00 87.44 110 PRO A CA 1
ATOM 810 C C . PRO A 1 110 ? 8.039 3.514 8.184 1.00 87.44 110 PRO A C 1
ATOM 812 O O . PRO A 1 110 ? 7.861 3.596 9.412 1.00 87.44 110 PRO A O 1
ATOM 815 N N . CYS A 1 111 ? 7.340 2.672 7.426 1.00 89.94 111 CYS A N 1
ATOM 816 C CA . CYS A 1 111 ? 6.341 1.735 7.924 1.00 89.94 111 CYS A CA 1
ATOM 817 C C . CYS A 1 111 ? 6.843 0.976 9.184 1.00 89.94 111 CYS A C 1
ATOM 819 O O . CYS A 1 111 ? 7.955 0.427 9.173 1.00 89.94 111 CYS A O 1
ATOM 821 N N . PRO A 1 112 ? 6.068 0.890 10.295 1.00 94.00 112 PRO A N 1
ATOM 822 C CA . PRO A 1 112 ? 4.614 1.038 10.405 1.00 94.00 112 PRO A CA 1
ATOM 823 C C . PRO A 1 112 ? 4.100 2.423 10.840 1.00 94.00 112 PRO A C 1
ATOM 825 O O . PRO A 1 112 ? 3.092 2.504 11.550 1.00 94.00 112 PRO A O 1
ATOM 828 N N . ALA A 1 113 ? 4.789 3.509 10.489 1.00 92.94 113 ALA A N 1
ATOM 829 C CA . ALA A 1 113 ? 4.267 4.857 10.693 1.00 92.94 113 ALA A CA 1
ATOM 830 C C . ALA A 1 113 ? 3.177 5.211 9.651 1.00 92.94 113 ALA A C 1
ATOM 832 O O . ALA A 1 113 ? 3.163 4.650 8.556 1.00 92.94 113 ALA A O 1
ATOM 833 N N . PRO A 1 114 ? 2.214 6.092 9.987 1.00 93.00 114 PRO A N 1
ATOM 834 C CA . PRO A 1 114 ? 1.358 6.713 8.978 1.00 93.00 114 PRO A CA 1
ATOM 835 C C . PRO A 1 114 ? 2.180 7.668 8.094 1.00 93.00 114 PRO A C 1
ATOM 837 O O . PRO A 1 114 ? 3.206 8.160 8.569 1.00 93.00 114 PRO A O 1
ATOM 840 N N . PRO A 1 115 ? 1.689 8.010 6.888 1.00 91.94 115 PRO A N 1
ATOM 841 C CA . PRO A 1 115 ? 2.382 8.941 6.010 1.00 91.94 115 PRO A CA 1
ATOM 842 C C . PRO A 1 115 ? 2.539 10.322 6.648 1.00 91.94 115 PRO A C 1
ATOM 844 O O . PRO A 1 115 ? 1.641 10.836 7.339 1.00 91.94 115 PRO A O 1
ATOM 847 N N . GLY A 1 116 ? 3.684 10.934 6.384 1.00 89.38 116 GLY A N 1
ATOM 848 C CA . GLY A 1 116 ? 3.988 12.320 6.664 1.00 89.38 116 GLY A CA 1
ATOM 849 C C . GLY A 1 116 ? 3.276 13.288 5.707 1.00 89.38 116 GLY A C 1
ATOM 850 O O . GLY A 1 116 ? 2.745 12.920 4.664 1.00 89.38 116 GLY A O 1
ATOM 851 N N . PRO A 1 117 ? 3.233 14.588 6.050 1.00 86.25 117 PRO A N 1
ATOM 852 C CA . PRO A 1 117 ? 2.650 15.617 5.187 1.00 86.25 117 PRO A CA 1
ATOM 853 C C . PRO A 1 117 ? 3.541 16.006 3.994 1.00 86.25 117 PRO A C 1
ATOM 855 O O . PRO A 1 117 ? 3.128 16.858 3.205 1.00 86.25 117 PRO A O 1
ATOM 858 N N . SER A 1 118 ? 4.776 15.499 3.937 1.00 84.56 118 SER A N 1
ATOM 859 C CA . SER A 1 118 ? 5.738 15.727 2.854 1.00 84.56 118 SER A CA 1
ATOM 860 C C . SER A 1 118 ? 5.826 14.569 1.870 1.00 84.56 118 SER A C 1
ATOM 862 O O . SER A 1 118 ? 6.411 14.778 0.816 1.00 84.56 118 SER A O 1
ATOM 864 N N . ASP A 1 119 ? 5.247 13.418 2.206 1.00 88.56 119 ASP A N 1
ATOM 865 C CA . ASP A 1 119 ? 5.336 12.209 1.400 1.00 88.56 119 ASP A CA 1
ATOM 866 C C . ASP A 1 119 ? 4.569 12.389 0.090 1.00 88.56 119 ASP A C 1
ATOM 868 O O . ASP A 1 119 ? 3.480 12.988 0.043 1.00 88.56 119 ASP A O 1
ATOM 872 N N . ASP A 1 120 ? 5.146 11.859 -0.981 1.00 8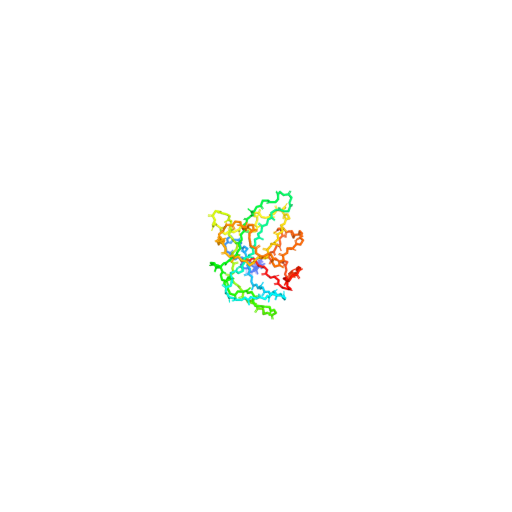9.06 120 ASP A N 1
ATOM 873 C CA . ASP A 1 120 ? 4.638 12.049 -2.327 1.00 89.06 120 ASP A CA 1
ATOM 874 C C . ASP A 1 120 ? 3.640 10.932 -2.657 1.00 89.06 120 ASP A C 1
ATOM 876 O O . ASP A 1 120 ? 3.964 9.752 -2.764 1.00 89.06 120 ASP A O 1
ATOM 880 N N . VAL A 1 121 ? 2.363 11.297 -2.793 1.00 92.12 121 VAL A N 1
ATOM 881 C CA . VAL A 1 121 ? 1.301 10.330 -3.094 1.00 92.12 1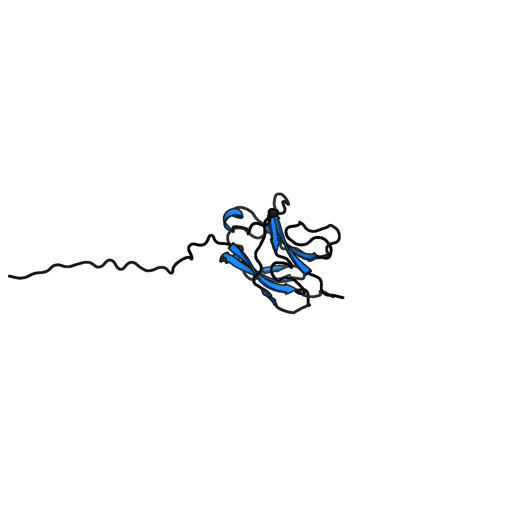21 VAL A CA 1
ATOM 882 C C . VAL A 1 121 ? 1.318 9.973 -4.580 1.00 92.12 121 VAL A C 1
ATOM 884 O O . VAL A 1 121 ? 1.003 10.813 -5.426 1.00 92.12 121 VAL A O 1
ATOM 887 N N . ILE A 1 122 ? 1.585 8.702 -4.877 1.00 93.44 122 ILE A N 1
ATOM 888 C CA . ILE A 1 122 ? 1.546 8.120 -6.227 1.00 93.44 122 ILE A CA 1
ATOM 889 C C . ILE A 1 122 ? 0.095 7.843 -6.635 1.00 93.44 122 ILE A C 1
ATOM 891 O O . ILE A 1 122 ? -0.341 8.149 -7.748 1.00 93.44 122 ILE A O 1
ATOM 895 N N . GLY A 1 123 ? -0.694 7.262 -5.731 1.00 95.25 123 GLY A N 1
ATOM 896 C CA . GLY A 1 123 ? -2.090 6.973 -6.026 1.00 95.25 123 GLY A CA 1
ATOM 897 C C . GLY A 1 123 ? -2.930 6.638 -4.812 1.00 95.25 123 GLY A C 1
ATOM 898 O O . GLY A 1 123 ? -2.439 6.085 -3.827 1.00 95.25 123 GLY A O 1
ATOM 899 N N . ILE A 1 124 ? -4.222 6.940 -4.919 1.00 96.81 124 ILE A N 1
ATOM 900 C CA . ILE A 1 124 ? -5.227 6.662 -3.898 1.00 96.81 124 ILE A CA 1
ATOM 901 C C . ILE A 1 124 ? -6.344 5.831 -4.528 1.00 96.81 124 ILE A C 1
ATOM 903 O O . ILE A 1 124 ? -6.994 6.225 -5.497 1.00 96.81 124 ILE A O 1
ATOM 907 N N . SER A 1 125 ? -6.576 4.647 -3.976 1.00 96.12 125 SER A N 1
ATOM 908 C CA . SER A 1 125 ? -7.686 3.802 -4.414 1.00 96.12 125 SER A CA 1
ATOM 909 C C . SER A 1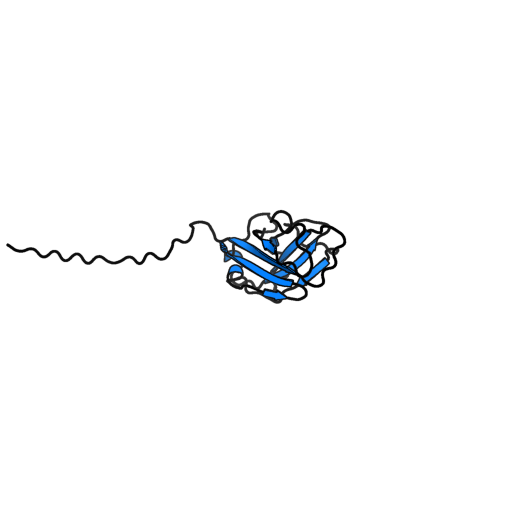 125 ? -9.046 4.392 -4.021 1.00 96.12 125 SER A C 1
ATOM 911 O O . SER A 1 125 ? -9.168 5.188 -3.099 1.00 96.12 125 SER A O 1
ATOM 913 N N . GLY A 1 126 ? -10.108 3.980 -4.718 1.00 94.62 126 GLY A N 1
ATOM 914 C CA . GLY A 1 126 ? -11.453 4.102 -4.149 1.00 94.62 126 GLY A CA 1
ATOM 915 C C . GLY A 1 126 ? -11.665 3.087 -3.015 1.00 94.62 126 GLY A C 1
ATOM 916 O O . GLY A 1 126 ? -10.815 2.224 -2.816 1.00 94.62 126 GLY A O 1
ATOM 917 N N . PRO A 1 127 ? -12.820 3.116 -2.328 1.00 95.00 127 PRO A N 1
ATOM 918 C CA . PRO A 1 127 ? -13.140 2.133 -1.296 1.00 95.00 127 PRO A CA 1
ATOM 919 C C . PRO A 1 127 ? -13.056 0.698 -1.829 1.00 95.00 127 PRO A C 1
ATOM 921 O O . PRO A 1 127 ? -13.708 0.354 -2.823 1.00 95.00 127 PRO A O 1
ATOM 924 N N . LEU A 1 128 ? -12.266 -0.132 -1.157 1.00 93.19 128 LEU A N 1
ATOM 925 C CA . LEU A 1 128 ? -12.133 -1.561 -1.407 1.00 93.19 128 LEU A CA 1
ATOM 926 C C . LEU A 1 128 ? -12.720 -2.325 -0.218 1.00 93.19 128 LEU A C 1
ATOM 928 O O . LEU A 1 128 ? -12.417 -1.980 0.922 1.00 93.19 128 LEU A O 1
ATOM 932 N N . PRO A 1 129 ? -13.530 -3.370 -0.436 1.00 92.25 129 PRO A N 1
ATOM 933 C CA . PRO A 1 129 ? -14.038 -4.154 0.678 1.00 92.25 129 PRO A CA 1
ATOM 934 C C . PRO A 1 129 ? -12.873 -4.887 1.354 1.00 92.25 129 PRO A C 1
ATOM 936 O O . PRO A 1 129 ? -12.145 -5.638 0.705 1.00 92.25 129 PRO A O 1
ATOM 939 N N . GLY A 1 130 ? -12.705 -4.683 2.661 1.00 89.00 130 GLY A N 1
ATOM 940 C CA . GLY A 1 130 ? -11.708 -5.389 3.466 1.00 89.00 130 GLY A CA 1
ATOM 941 C C . GLY A 1 130 ? -11.909 -6.906 3.439 1.00 89.00 130 GLY A C 1
ATOM 942 O O . GLY A 1 130 ? -10.946 -7.673 3.397 1.00 89.00 130 GLY A O 1
ATOM 943 N N . GLU A 1 131 ? -13.171 -7.346 3.371 1.00 86.25 131 GLU A N 1
ATOM 944 C CA . GLU A 1 131 ? -13.516 -8.737 3.081 1.00 86.25 131 GLU A CA 1
ATOM 945 C C . GLU A 1 131 ? -13.100 -9.094 1.645 1.00 86.25 131 GLU A C 1
ATOM 947 O O . GLU A 1 131 ? -13.602 -8.533 0.670 1.00 86.25 131 GLU A O 1
ATOM 952 N N . GLY A 1 132 ? -12.191 -10.062 1.515 1.00 78.12 132 GLY A N 1
ATOM 953 C CA . GLY A 1 132 ? -11.703 -10.523 0.217 1.00 78.12 132 GLY A CA 1
ATOM 954 C C . GLY A 1 132 ? -10.628 -9.630 -0.405 1.00 78.12 132 GLY A C 1
ATOM 955 O O . GLY A 1 132 ? -10.329 -9.802 -1.582 1.00 78.12 132 GLY A O 1
ATOM 956 N N . LEU A 1 133 ? -10.006 -8.715 0.350 1.00 83.06 133 LEU A N 1
ATOM 957 C CA . LEU A 1 133 ? -8.963 -7.826 -0.179 1.00 83.06 133 LEU A CA 1
ATOM 958 C C . LEU A 1 133 ? -7.811 -8.586 -0.871 1.00 83.06 133 LEU A C 1
ATOM 960 O O . LEU A 1 133 ? -7.294 -8.126 -1.882 1.00 83.06 133 LEU A O 1
ATOM 964 N N . GLY A 1 134 ? -7.434 -9.767 -0.367 1.00 75.06 134 GLY A N 1
ATOM 965 C CA . GLY A 1 134 ? -6.429 -10.626 -1.011 1.00 75.06 134 GLY A CA 1
ATOM 966 C C . GLY A 1 134 ? -6.978 -11.614 -2.051 1.00 75.06 134 GLY A C 1
ATOM 967 O O . GLY A 1 134 ? -6.200 -12.359 -2.636 1.00 75.06 134 GLY A O 1
ATOM 968 N N . ASP A 1 135 ? -8.290 -11.611 -2.299 1.00 74.25 135 ASP A N 1
ATOM 969 C CA . ASP A 1 135 ? -8.937 -12.306 -3.422 1.00 74.25 135 ASP A CA 1
ATOM 970 C C . ASP A 1 135 ? -9.256 -11.342 -4.587 1.00 74.25 135 ASP A C 1
ATOM 972 O O . ASP A 1 135 ? -9.589 -11.776 -5.695 1.00 74.25 135 ASP A O 1
ATOM 976 N N . ILE A 1 136 ? -9.188 -10.027 -4.342 1.00 63.41 136 ILE A N 1
ATOM 977 C CA . ILE A 1 136 ? -9.464 -8.972 -5.321 1.00 63.41 136 ILE A CA 1
ATOM 978 C C . ILE A 1 136 ? -8.156 -8.545 -5.961 1.00 63.41 136 ILE A C 1
ATOM 980 O O . ILE A 1 136 ? -7.478 -7.643 -5.473 1.00 63.41 136 ILE A O 1
ATOM 984 N N . THR A 1 137 ? -7.821 -9.160 -7.091 1.00 66.31 137 THR A N 1
ATOM 985 C CA . THR A 1 137 ? -6.613 -8.783 -7.815 1.00 66.31 137 THR A CA 1
ATOM 986 C C . THR A 1 137 ? -6.667 -9.003 -9.323 1.00 66.31 137 THR A C 1
ATOM 988 O O . THR A 1 137 ? -7.215 -10.008 -9.790 1.00 66.31 137 THR A O 1
ATOM 991 N N . PRO A 1 138 ? -6.066 -8.083 -10.110 1.00 81.31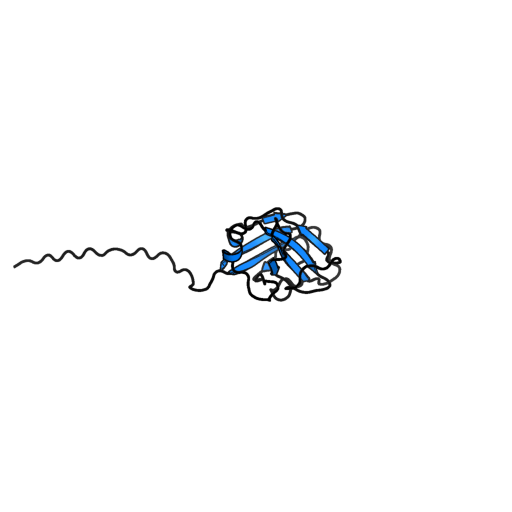 138 PRO A N 1
ATOM 992 C CA . PRO A 1 138 ? -5.367 -6.847 -9.701 1.00 81.31 138 PRO A CA 1
ATOM 993 C C . PRO A 1 138 ? -6.285 -5.613 -9.617 1.00 81.31 138 PRO A C 1
ATOM 995 O O . PRO A 1 138 ? -7.271 -5.525 -10.355 1.00 81.31 138 PRO A O 1
ATOM 998 N N . VAL A 1 139 ? -5.920 -4.631 -8.786 1.00 89.44 139 VAL A N 1
ATOM 999 C CA . VAL A 1 139 ? -6.540 -3.289 -8.764 1.00 89.44 139 VAL A CA 1
ATOM 1000 C C . VAL A 1 139 ? -5.613 -2.242 -9.392 1.00 89.44 139 VAL A C 1
ATOM 1002 O O . VAL A 1 139 ? -4.397 -2.412 -9.415 1.00 89.44 139 VAL A O 1
ATOM 1005 N N . SER A 1 140 ? -6.195 -1.164 -9.920 1.00 93.06 140 SER A N 1
ATOM 1006 C CA . SER A 1 140 ? -5.470 -0.040 -10.527 1.00 93.06 140 SER A CA 1
ATOM 1007 C C . SER A 1 140 ? -6.158 1.282 -10.188 1.00 93.06 140 SER A C 1
ATOM 1009 O O . SER A 1 140 ? -7.390 1.354 -10.272 1.00 93.06 140 SER A O 1
ATOM 1011 N N . PHE A 1 141 ? -5.391 2.314 -9.857 1.00 94.88 141 PHE A N 1
ATOM 1012 C CA . PHE A 1 141 ? -5.876 3.644 -9.486 1.00 94.88 141 PHE A CA 1
ATOM 1013 C C . PHE A 1 141 ? -4.770 4.690 -9.671 1.00 94.88 141 PHE A C 1
ATOM 1015 O O . PHE A 1 141 ? -3.614 4.423 -9.372 1.00 94.88 141 PHE A O 1
ATOM 1022 N N . ASP A 1 142 ? -5.125 5.879 -10.163 1.00 94.69 142 ASP A N 1
ATOM 1023 C CA . ASP A 1 142 ? -4.180 6.966 -10.462 1.00 94.69 142 ASP A CA 1
ATOM 1024 C C . ASP A 1 142 ? -2.938 6.488 -11.245 1.00 94.69 142 ASP A C 1
ATOM 1026 O O . ASP A 1 142 ? -3.089 5.941 -12.342 1.00 94.69 142 ASP A O 1
ATOM 1030 N N . ASN A 1 143 ? -1.733 6.686 -10.699 1.00 94.38 143 ASN A N 1
ATOM 1031 C CA . ASN A 1 143 ? -0.477 6.216 -11.284 1.00 94.38 143 ASN A CA 1
ATOM 1032 C C . ASN A 1 143 ? -0.142 4.759 -10.918 1.00 94.38 143 ASN A C 1
ATOM 1034 O O . ASN A 1 143 ? 0.803 4.198 -11.465 1.00 94.38 143 ASN A O 1
ATOM 1038 N N . VAL A 1 144 ? -0.919 4.103 -10.055 1.00 94.50 144 VAL A N 1
ATOM 1039 C CA . VAL A 1 144 ? -0.790 2.673 -9.745 1.00 94.50 144 VAL A CA 1
ATOM 1040 C C . VAL A 1 144 ? -1.547 1.877 -10.803 1.00 94.50 144 VAL A C 1
ATOM 1042 O O . VAL A 1 144 ? -2.765 1.696 -10.740 1.00 94.50 144 VAL A O 1
ATOM 1045 N N . VAL A 1 145 ? -0.831 1.392 -11.813 1.00 95.06 145 VAL A N 1
ATOM 1046 C CA . VAL A 1 145 ? -1.431 0.627 -12.920 1.00 95.06 145 VAL A CA 1
ATOM 1047 C C . VAL A 1 145 ? -1.593 -0.853 -12.588 1.00 95.06 145 VAL A C 1
ATOM 1049 O O . VAL A 1 145 ? -2.379 -1.545 -13.241 1.00 95.06 145 VAL A O 1
ATOM 1052 N N . TYR A 1 146 ? -0.902 -1.325 -11.550 1.00 94.38 146 TYR A N 1
ATOM 1053 C CA . TYR A 1 146 ? -1.069 -2.661 -11.008 1.00 94.38 146 TYR A CA 1
ATOM 1054 C C . TYR A 1 146 ? -0.784 -2.693 -9.510 1.00 94.38 146 TYR A C 1
ATOM 1056 O O . TYR A 1 146 ? 0.311 -2.345 -9.083 1.00 94.38 146 TYR A O 1
ATOM 1064 N N . LEU A 1 147 ? -1.721 -3.219 -8.730 1.00 94.56 147 LEU A N 1
ATOM 1065 C CA . LEU A 1 147 ? -1.484 -3.655 -7.360 1.00 94.56 147 LEU A CA 1
ATOM 1066 C C . LEU A 1 147 ? -2.151 -5.014 -7.139 1.00 94.56 147 LEU A C 1
ATOM 1068 O O . LEU A 1 147 ? -3.343 -5.192 -7.409 1.00 94.56 147 LEU A O 1
ATOM 1072 N N . GLU A 1 148 ? -1.369 -5.974 -6.651 1.00 93.81 148 GLU A N 1
ATOM 1073 C CA . GLU A 1 148 ? -1.828 -7.318 -6.314 1.00 93.81 148 GLU A CA 1
ATOM 1074 C C . GLU A 1 148 ? -1.600 -7.615 -4.840 1.00 93.81 148 GLU A C 1
ATOM 1076 O O . GLU A 1 148 ? -0.469 -7.615 -4.356 1.00 93.81 148 GLU A O 1
ATOM 1081 N N . LEU A 1 149 ? -2.687 -7.904 -4.137 1.00 92.44 149 LEU A N 1
ATOM 1082 C CA . LEU A 1 149 ? -2.706 -8.378 -2.768 1.00 92.44 149 LEU A CA 1
ATOM 1083 C C . LEU A 1 149 ? -3.039 -9.870 -2.717 1.00 92.44 149 LEU A C 1
ATOM 1085 O O . LEU A 1 149 ? -3.682 -10.415 -3.610 1.00 92.44 149 LEU A O 1
ATOM 1089 N N . GLY A 1 150 ? -2.625 -10.526 -1.644 1.00 88.19 150 GLY A N 1
ATOM 1090 C CA . GLY A 1 150 ? -2.944 -11.929 -1.407 1.00 88.19 150 GLY A CA 1
ATOM 1091 C C . GLY A 1 150 ? -3.227 -12.222 0.059 1.00 88.19 150 GLY A C 1
ATOM 1092 O O . GLY A 1 150 ? -2.937 -11.408 0.939 1.00 88.19 150 GLY A O 1
ATOM 1093 N N . VAL A 1 151 ? -3.770 -13.413 0.299 1.00 86.62 151 VAL A N 1
ATOM 1094 C CA . VAL A 1 151 ? -3.901 -14.012 1.629 1.00 86.62 151 VAL A CA 1
ATOM 1095 C C . VAL A 1 151 ? -3.126 -15.330 1.664 1.00 86.62 151 VAL A C 1
ATOM 1097 O O . VAL A 1 151 ? -3.257 -16.141 0.744 1.00 86.62 151 VAL A O 1
ATOM 1100 N N . TYR A 1 152 ? -2.312 -15.532 2.702 1.00 73.56 152 TYR A N 1
ATOM 1101 C CA . TYR A 1 152 ? -1.549 -16.767 2.942 1.00 73.56 152 TYR A CA 1
ATOM 1102 C C . TYR A 1 152 ? -1.882 -17.409 4.284 1.00 73.56 152 TYR A C 1
ATOM 1104 O O . TYR A 1 152 ? -1.922 -16.641 5.274 1.00 73.56 152 TYR A O 1
#

Secondary structure (DSSP, 8-state):
--------------PPPPPSSPP-EEEEEEEE-S---SS-PEEEEEEEETTT--EEEEE-GGGTTBT---TT-EEEEEEE-B-TTSPBPPGGGGTT-EEEEEEEEESS--TTSPPPTT-EEEEE---EESTTTTTS--EEETTEEEEEEEE-

pLDDT: mean 83.41, std 16.56, range [36.56, 97.94]

Foldseek 3Di:
DDDDDDDDDDPDPDDDDDDPDQKFKFWFKWAFAPFDDPDWFKKKKWKAFPVPRDTQWIWIVVQPRTSVGDHGDMDGGRTFTAGLVRDGDGLVVQAPTWMKIWIWGADDDTPRPDGDPPIGTRFIDDTDRSVCQQVDDWDATRRTRTIHMHMD

Sequence (152 aa):
MSLVVTSLLAAAAAAGGCGTGPDRLWVTGLEVTNEIDFGALDVEIHMFDVDTGEFLGCSGASEGLRDVDASDVRYDLDGWFRTPAGDRIDPDALFGIDVELQVIEDDADPCPAPPGPSDDVIGISGPLPGEGLGDITPVSFDNVVYLELGVY

Radius of gyration: 20.74 Å; chains: 1; bounding box: 39×87×33 Å